Protein AF-A0A818NLX8-F1 (afdb_monomer_lite)

Structure (mmCIF, N/CA/C/O backbone):
data_AF-A0A818NLX8-F1
#
_entry.id   AF-A0A818NLX8-F1
#
loop_
_atom_site.group_PDB
_atom_site.id
_atom_site.type_symbol
_atom_site.label_atom_id
_atom_site.label_alt_id
_atom_site.label_comp_id
_atom_site.label_asym_id
_atom_site.label_entity_id
_atom_site.label_seq_id
_atom_site.pdbx_PDB_ins_code
_atom_site.Cartn_x
_atom_site.Cartn_y
_atom_site.Cartn_z
_atom_site.occupancy
_atom_site.B_iso_or_equiv
_atom_site.auth_seq_id
_atom_site.auth_comp_id
_atom_site.auth_asym_id
_atom_site.auth_atom_id
_atom_site.pdbx_PDB_model_num
ATOM 1 N N . HIS A 1 1 ? 4.005 9.966 18.113 1.00 54.94 1 HIS A N 1
ATOM 2 C CA . HIS A 1 1 ? 4.494 9.014 17.093 1.00 54.94 1 HIS A CA 1
ATOM 3 C C . HIS A 1 1 ? 3.380 8.507 16.153 1.00 54.94 1 HIS A C 1
ATOM 5 O O . HIS A 1 1 ? 3.655 7.683 15.299 1.00 54.94 1 HIS A O 1
ATOM 11 N N . GLU A 1 2 ? 2.144 9.024 16.226 1.00 53.38 2 GLU A N 1
ATOM 12 C CA . GLU A 1 2 ? 1.012 8.559 15.392 1.00 53.38 2 GLU A CA 1
ATOM 13 C C . GLU A 1 2 ? 0.909 9.266 14.028 1.00 53.38 2 GLU A C 1
ATOM 15 O O . GLU A 1 2 ? 0.752 8.609 13.002 1.00 53.38 2 GLU A O 1
ATOM 20 N N . LYS A 1 3 ? 1.115 10.595 13.985 1.00 59.91 3 LYS A N 1
ATOM 21 C CA . LYS A 1 3 ? 1.181 11.378 12.730 1.00 59.91 3 LYS A CA 1
ATOM 22 C C . LYS A 1 3 ? 2.197 10.831 11.720 1.00 59.91 3 LYS A C 1
ATOM 24 O O . LYS A 1 3 ? 1.973 10.923 10.517 1.00 59.91 3 LYS A O 1
ATOM 29 N N . SER A 1 4 ? 3.269 10.201 12.201 1.00 87.56 4 SER A N 1
ATOM 30 C CA . SER A 1 4 ? 4.329 9.686 11.337 1.00 87.56 4 SER A CA 1
ATOM 31 C C . SER A 1 4 ? 3.920 8.471 10.507 1.00 87.56 4 SER A C 1
ATOM 33 O O . SER A 1 4 ? 4.519 8.267 9.458 1.00 87.56 4 SER A O 1
ATOM 35 N N . LEU A 1 5 ? 2.928 7.668 10.920 1.00 93.62 5 LEU A N 1
ATOM 36 C CA . LEU A 1 5 ? 2.508 6.497 10.134 1.00 93.62 5 LEU A CA 1
ATOM 37 C C . LEU A 1 5 ? 1.754 6.921 8.872 1.00 93.62 5 LEU A C 1
ATOM 39 O O . LEU A 1 5 ? 2.104 6.498 7.772 1.00 93.62 5 LEU A O 1
ATOM 43 N N . VAL A 1 6 ? 0.774 7.816 9.026 1.00 95.25 6 VAL A N 1
ATOM 44 C CA . VAL A 1 6 ? -0.016 8.353 7.908 1.00 95.25 6 VAL A CA 1
ATOM 45 C C . VAL A 1 6 ? 0.880 9.139 6.951 1.00 95.25 6 VAL A C 1
ATOM 47 O O . VAL A 1 6 ? 0.830 8.938 5.738 1.00 95.25 6 VAL A O 1
ATOM 50 N N . GLU A 1 7 ? 1.763 9.989 7.480 1.00 95.50 7 GLU A N 1
ATOM 51 C CA . GLU A 1 7 ? 2.741 10.717 6.667 1.00 95.50 7 GLU A CA 1
ATOM 52 C C . GLU A 1 7 ? 3.687 9.766 5.923 1.00 95.50 7 GLU A C 1
ATOM 54 O O . GLU A 1 7 ? 3.912 9.942 4.724 1.00 95.50 7 GLU A O 1
ATOM 59 N N . ALA A 1 8 ? 4.202 8.728 6.589 1.00 96.56 8 ALA A N 1
ATOM 60 C CA . ALA A 1 8 ? 5.077 7.741 5.961 1.00 96.56 8 ALA A CA 1
ATOM 61 C C . ALA A 1 8 ? 4.357 6.930 4.873 1.00 96.56 8 ALA A C 1
ATOM 63 O O . ALA A 1 8 ? 4.957 6.640 3.837 1.00 96.56 8 ALA A O 1
ATOM 64 N N . ALA A 1 9 ? 3.085 6.585 5.075 1.00 97.31 9 ALA A N 1
ATOM 65 C CA . ALA A 1 9 ? 2.271 5.910 4.071 1.00 97.31 9 ALA A CA 1
ATOM 66 C C . ALA A 1 9 ? 2.092 6.788 2.823 1.00 97.31 9 ALA A C 1
ATOM 68 O O . ALA A 1 9 ? 2.330 6.325 1.707 1.00 97.31 9 ALA A O 1
ATOM 69 N N . TRP A 1 10 ? 1.782 8.077 2.996 1.00 96.94 10 TRP A N 1
ATOM 70 C CA . TRP A 1 10 ? 1.708 9.023 1.878 1.00 96.94 10 TRP A CA 1
ATOM 71 C C . TRP A 1 10 ? 3.050 9.214 1.171 1.00 96.94 10 TRP A C 1
ATOM 73 O O . TRP A 1 10 ? 3.086 9.290 -0.056 1.00 96.94 10 TRP A O 1
ATOM 83 N N . GLN A 1 11 ? 4.160 9.264 1.910 1.00 97.81 11 GLN A N 1
ATOM 84 C CA . GLN A 1 11 ? 5.501 9.307 1.319 1.00 97.81 11 GLN A CA 1
ATOM 85 C C . GLN A 1 11 ? 5.793 8.048 0.491 1.00 97.81 11 GLN A C 1
ATOM 87 O O . GLN A 1 11 ? 6.312 8.152 -0.618 1.00 97.81 11 GLN A O 1
ATOM 92 N N . ALA A 1 12 ? 5.408 6.866 0.978 1.00 98.38 12 ALA A N 1
ATOM 93 C CA . ALA A 1 12 ? 5.561 5.616 0.239 1.00 98.38 12 ALA A CA 1
ATOM 94 C C . ALA A 1 12 ? 4.690 5.576 -1.033 1.00 98.38 12 ALA A C 1
ATOM 96 O O . ALA A 1 12 ? 5.169 5.137 -2.076 1.00 98.38 12 ALA A O 1
ATOM 97 N N . LEU A 1 13 ? 3.456 6.094 -0.992 1.00 98.25 13 LEU A N 1
ATOM 98 C CA . LEU A 1 13 ? 2.605 6.226 -2.185 1.00 98.25 13 LEU A CA 1
ATOM 99 C C . LEU A 1 13 ? 3.220 7.169 -3.224 1.00 98.25 13 LEU A C 1
ATOM 101 O O . LEU A 1 13 ? 3.309 6.817 -4.396 1.00 98.25 13 LEU A O 1
ATOM 105 N N . ARG A 1 14 ? 3.714 8.336 -2.796 1.00 98.38 14 ARG A N 1
ATOM 106 C CA . ARG A 1 14 ? 4.400 9.281 -3.693 1.00 98.38 14 ARG A CA 1
ATOM 107 C C . ARG A 1 14 ? 5.664 8.676 -4.298 1.00 98.38 14 ARG A C 1
ATOM 109 O O . ARG A 1 14 ? 5.919 8.873 -5.480 1.00 98.38 14 ARG A O 1
ATOM 116 N N . ALA A 1 15 ? 6.428 7.910 -3.519 1.00 98.44 15 ALA A N 1
ATOM 117 C CA . ALA A 1 15 ? 7.588 7.183 -4.025 1.00 98.44 15 ALA A CA 1
ATOM 118 C C . ALA A 1 15 ? 7.191 6.123 -5.065 1.00 98.44 15 ALA A C 1
ATOM 120 O O . ALA A 1 15 ? 7.897 5.961 -6.058 1.00 98.44 15 ALA A O 1
ATOM 121 N N . ALA A 1 16 ? 6.055 5.439 -4.877 1.00 98.44 16 ALA A N 1
ATOM 122 C CA . ALA A 1 16 ? 5.526 4.517 -5.876 1.00 98.44 16 ALA A CA 1
ATOM 123 C C . ALA A 1 16 ? 5.190 5.239 -7.187 1.00 98.44 16 ALA A C 1
ATOM 125 O O . ALA A 1 16 ? 5.616 4.778 -8.238 1.00 98.44 16 ALA A O 1
ATOM 126 N N . TRP A 1 17 ? 4.512 6.388 -7.121 1.00 98.12 17 TRP A N 1
ATOM 127 C CA . TRP A 1 17 ? 4.191 7.192 -8.306 1.00 98.12 17 TRP A CA 1
ATOM 128 C C . TRP A 1 17 ? 5.444 7.714 -9.014 1.00 98.12 17 TRP A C 1
ATOM 130 O O . TRP A 1 17 ? 5.556 7.585 -10.224 1.00 98.12 17 TRP A O 1
ATOM 140 N N . ALA A 1 18 ? 6.448 8.186 -8.272 1.00 98.56 18 ALA A N 1
ATOM 141 C CA . ALA A 1 18 ? 7.726 8.583 -8.868 1.00 98.56 18 ALA A CA 1
ATOM 142 C C . ALA A 1 18 ? 8.462 7.402 -9.538 1.00 98.56 18 ALA A C 1
ATOM 144 O O . ALA A 1 18 ? 9.149 7.570 -10.549 1.00 98.56 18 ALA A O 1
ATOM 145 N N . CYS A 1 19 ? 8.332 6.190 -8.988 1.00 98.38 19 CYS A N 1
ATOM 146 C CA . CYS A 1 19 ? 8.849 4.980 -9.627 1.00 98.38 19 CYS A CA 1
ATOM 147 C C . CYS A 1 19 ? 8.058 4.622 -10.895 1.00 98.38 19 CYS A C 1
ATOM 149 O O . CYS A 1 19 ? 8.675 4.218 -11.877 1.00 98.38 19 CYS A O 1
ATOM 151 N N . ASP A 1 20 ? 6.734 4.803 -10.893 1.00 97.12 20 ASP A N 1
ATOM 152 C CA . ASP A 1 20 ? 5.879 4.619 -12.074 1.00 97.12 20 ASP A CA 1
ATOM 153 C C . ASP A 1 20 ? 6.319 5.546 -13.211 1.00 97.12 20 ASP A C 1
ATOM 155 O O . ASP A 1 20 ? 6.597 5.081 -14.315 1.00 97.12 20 ASP A O 1
ATOM 159 N N . ASP A 1 21 ? 6.486 6.835 -12.909 1.00 98.31 21 ASP A N 1
ATOM 160 C CA . ASP A 1 21 ? 6.901 7.861 -13.873 1.00 98.31 21 ASP A CA 1
ATOM 161 C C . ASP A 1 21 ? 8.293 7.585 -14.470 1.00 98.31 21 ASP A C 1
ATOM 163 O O . ASP A 1 21 ? 8.596 7.994 -15.590 1.00 98.31 21 ASP A O 1
ATOM 167 N N . SER A 1 22 ? 9.149 6.868 -13.734 1.00 97.88 22 SER A N 1
ATOM 168 C CA . SER A 1 22 ? 10.500 6.485 -14.164 1.00 97.88 22 SER A CA 1
ATOM 169 C C . SER A 1 22 ? 10.602 5.061 -14.724 1.00 97.88 22 SER A C 1
ATOM 171 O O . SER A 1 22 ? 11.711 4.596 -14.992 1.00 97.88 22 SER A O 1
ATOM 173 N N . ASN A 1 23 ? 9.478 4.359 -14.922 1.00 97.25 23 ASN A N 1
ATOM 174 C CA . ASN A 1 23 ? 9.424 2.948 -15.335 1.00 97.25 23 ASN A CA 1
ATOM 175 C C . ASN A 1 23 ? 10.221 1.992 -14.416 1.00 97.25 23 ASN A C 1
ATOM 177 O O . ASN A 1 23 ? 10.654 0.914 -14.832 1.00 97.25 23 ASN A O 1
ATOM 181 N N . ASN A 1 24 ? 10.420 2.358 -13.149 1.00 98.25 24 ASN A N 1
ATOM 182 C CA . ASN A 1 24 ? 11.0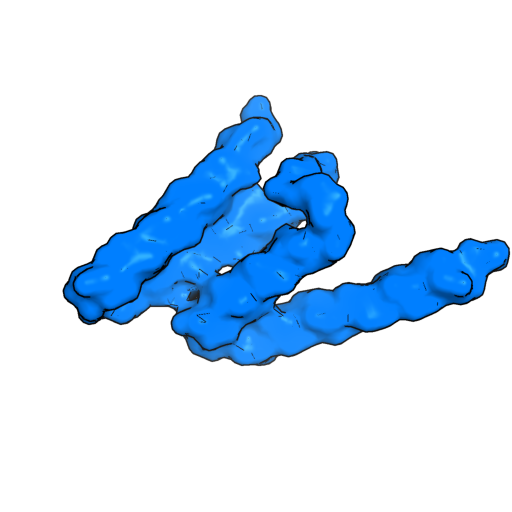83 1.527 -12.149 1.00 98.25 24 ASN A CA 1
ATOM 183 C C . ASN A 1 24 ? 10.068 0.616 -11.444 1.00 98.25 24 ASN A C 1
ATOM 185 O O . ASN A 1 24 ? 9.717 0.833 -10.280 1.00 98.25 24 ASN A O 1
ATOM 189 N N . GLU A 1 25 ? 9.619 -0.435 -12.132 1.00 98.06 25 GLU A N 1
ATOM 190 C CA . GLU A 1 25 ? 8.549 -1.306 -11.624 1.00 98.06 25 GLU A CA 1
ATOM 191 C C . GLU A 1 25 ? 8.894 -1.944 -10.269 1.00 98.06 25 GLU A C 1
ATOM 193 O O . GLU A 1 25 ? 8.074 -1.967 -9.354 1.00 98.06 25 GLU A O 1
ATOM 198 N N . GLN A 1 26 ? 10.137 -2.396 -10.074 1.00 98.19 26 GLN A N 1
ATOM 199 C CA . GLN A 1 26 ? 10.539 -2.993 -8.795 1.00 98.19 26 GLN A CA 1
ATOM 200 C C . GLN A 1 26 ? 10.489 -1.981 -7.641 1.00 98.19 26 GLN A C 1
ATOM 202 O O . GLN A 1 26 ? 10.109 -2.326 -6.519 1.00 98.19 26 GLN A O 1
ATOM 207 N N . GLY A 1 27 ? 10.891 -0.732 -7.898 1.00 98.44 27 GLY A N 1
ATOM 208 C CA . GLY A 1 27 ? 10.776 0.363 -6.937 1.00 98.44 27 GLY A CA 1
ATOM 209 C C . GLY A 1 27 ? 9.321 0.686 -6.613 1.00 98.44 27 GLY A C 1
ATOM 210 O O . GLY A 1 27 ? 8.979 0.850 -5.437 1.00 98.44 27 GLY A O 1
ATOM 211 N N . ALA A 1 28 ? 8.461 0.693 -7.632 1.00 98.44 28 ALA A N 1
ATOM 212 C CA . ALA A 1 28 ? 7.036 0.931 -7.479 1.00 98.44 28 ALA A CA 1
ATOM 213 C C . ALA A 1 28 ? 6.383 -0.160 -6.620 1.00 98.44 28 ALA A C 1
ATOM 215 O O . ALA A 1 28 ? 5.749 0.163 -5.616 1.00 98.44 28 ALA A O 1
ATOM 216 N N . VAL A 1 29 ? 6.629 -1.442 -6.917 1.00 98.62 29 VAL A N 1
ATOM 217 C CA . VAL A 1 29 ? 6.131 -2.584 -6.129 1.00 98.62 29 VAL A CA 1
ATOM 218 C C . VAL A 1 29 ? 6.552 -2.476 -4.664 1.00 98.62 29 VAL A C 1
ATOM 220 O O . VAL A 1 29 ? 5.696 -2.510 -3.778 1.00 98.62 29 VAL A O 1
ATOM 223 N N . ARG A 1 30 ? 7.846 -2.272 -4.376 1.00 98.62 30 ARG A N 1
ATOM 224 C CA . ARG A 1 30 ? 8.327 -2.136 -2.986 1.00 98.62 30 ARG A CA 1
ATOM 225 C C . ARG A 1 30 ? 7.648 -0.981 -2.250 1.00 98.62 30 ARG A C 1
ATOM 227 O O . ARG A 1 30 ? 7.301 -1.115 -1.077 1.00 98.62 30 ARG A O 1
ATOM 234 N N . SER A 1 31 ? 7.454 0.141 -2.935 1.00 98.56 31 SER A N 1
ATOM 235 C CA . SER A 1 31 ? 6.848 1.340 -2.353 1.00 98.56 31 SER A CA 1
ATOM 236 C C . SER A 1 31 ? 5.348 1.154 -2.097 1.00 98.56 31 SER A C 1
ATOM 238 O O . SER A 1 31 ? 4.873 1.507 -1.019 1.00 98.56 31 SER A O 1
ATOM 240 N N . ARG A 1 32 ? 4.619 0.504 -3.017 1.00 98.69 32 ARG A N 1
ATOM 241 C CA . ARG A 1 32 ? 3.202 0.128 -2.854 1.00 98.69 32 ARG A CA 1
ATOM 242 C C . ARG A 1 32 ? 3.004 -0.830 -1.675 1.00 98.69 32 ARG A C 1
ATOM 244 O O . ARG A 1 32 ? 2.142 -0.589 -0.835 1.00 98.69 32 ARG A O 1
ATOM 251 N N . LEU A 1 33 ? 3.840 -1.867 -1.556 1.00 98.69 33 LEU A N 1
ATOM 252 C CA . LEU A 1 33 ? 3.783 -2.811 -0.430 1.00 98.69 33 LEU A CA 1
ATOM 253 C C . LEU A 1 33 ? 4.069 -2.126 0.910 1.00 98.69 33 LEU A C 1
ATOM 255 O O . LEU A 1 33 ? 3.399 -2.402 1.906 1.00 98.69 33 LEU A O 1
ATOM 259 N N . ARG A 1 34 ? 5.035 -1.199 0.938 1.00 98.50 34 ARG A N 1
ATOM 260 C CA . ARG A 1 34 ? 5.324 -0.391 2.128 1.00 98.50 34 ARG A CA 1
ATOM 261 C C . ARG A 1 34 ? 4.152 0.517 2.497 1.00 98.50 34 ARG A C 1
ATOM 263 O O . ARG A 1 34 ? 3.822 0.603 3.675 1.00 98.50 34 ARG A O 1
ATOM 270 N N . ALA A 1 35 ? 3.534 1.176 1.518 1.00 98.31 35 ALA A N 1
ATOM 271 C CA . ALA A 1 35 ? 2.356 2.006 1.744 1.00 98.31 35 ALA A CA 1
ATOM 272 C C . ALA A 1 35 ? 1.203 1.188 2.337 1.00 98.31 35 ALA A C 1
ATOM 274 O O . ALA A 1 35 ? 0.664 1.577 3.368 1.00 98.31 35 ALA A O 1
ATOM 275 N N . ALA A 1 36 ? 0.891 0.030 1.745 1.00 98.38 36 ALA A N 1
ATOM 276 C CA . ALA A 1 36 ? -0.152 -0.865 2.240 1.00 98.38 36 ALA A CA 1
ATOM 277 C C . ALA A 1 36 ? 0.092 -1.278 3.701 1.00 98.38 36 ALA A C 1
ATOM 279 O O . ALA A 1 36 ? -0.806 -1.169 4.531 1.00 98.38 36 ALA A O 1
ATOM 280 N N . LYS A 1 37 ? 1.333 -1.653 4.044 1.00 97.94 37 LYS A N 1
ATOM 281 C CA . LYS A 1 37 ? 1.712 -1.992 5.424 1.00 97.94 37 LYS A CA 1
ATOM 282 C C . LYS A 1 37 ? 1.483 -0.831 6.396 1.00 97.94 37 LYS A C 1
ATOM 284 O O . LYS A 1 37 ? 0.936 -1.033 7.470 1.00 97.94 37 LYS A O 1
ATOM 289 N N . LEU A 1 38 ? 1.904 0.380 6.030 1.00 97.69 38 LEU A N 1
ATOM 290 C CA . LEU A 1 38 ? 1.775 1.554 6.900 1.00 97.69 38 LEU A CA 1
ATOM 291 C C . LEU A 1 38 ? 0.313 1.988 7.082 1.00 97.69 38 LEU A C 1
ATOM 293 O O . LEU A 1 38 ? -0.044 2.469 8.155 1.00 97.69 38 LEU A O 1
ATOM 297 N N . ILE A 1 39 ? -0.534 1.800 6.063 1.00 96.44 39 ILE A N 1
ATOM 298 C CA . ILE A 1 39 ? -1.982 2.018 6.178 1.00 96.44 39 ILE A CA 1
ATOM 299 C C . ILE A 1 39 ? -2.573 1.034 7.191 1.00 96.44 39 ILE A C 1
ATOM 301 O O . ILE A 1 39 ? -3.255 1.459 8.125 1.00 96.44 39 ILE A O 1
ATOM 305 N N . ASP A 1 40 ? -2.256 -0.253 7.063 1.00 95.69 40 ASP A N 1
ATOM 306 C CA . ASP A 1 40 ? -2.735 -1.282 7.985 1.00 95.69 40 ASP A CA 1
ATOM 307 C C . ASP A 1 40 ? -2.258 -1.063 9.433 1.00 95.69 40 ASP A C 1
ATOM 309 O O . ASP A 1 40 ? -3.046 -1.146 10.378 1.00 95.69 40 ASP A O 1
ATOM 313 N N . GLU A 1 41 ? -0.992 -0.675 9.614 1.00 95.44 41 GLU A N 1
ATOM 314 C CA . GLU A 1 41 ? -0.436 -0.295 10.918 1.00 95.44 41 GLU A CA 1
ATOM 315 C C . GLU A 1 41 ? -1.140 0.936 11.504 1.00 95.44 41 GLU A C 1
ATOM 317 O O . GLU A 1 41 ? -1.466 0.944 12.691 1.00 95.44 41 GLU A O 1
ATOM 322 N N . SER A 1 42 ? -1.421 1.963 10.689 1.00 94.38 42 SER A N 1
ATOM 323 C CA . SER A 1 42 ? -2.141 3.157 11.152 1.00 94.38 42 SER A CA 1
ATOM 324 C C . SER A 1 42 ? -3.549 2.813 11.641 1.00 94.38 42 SER A C 1
ATOM 326 O O . SER A 1 42 ? -3.957 3.262 12.712 1.00 94.38 42 SER A O 1
ATOM 328 N N . ARG A 1 43 ? -4.245 1.922 10.926 1.00 91.62 43 ARG A N 1
ATOM 329 C CA . ARG A 1 43 ? -5.573 1.432 11.297 1.00 91.62 43 ARG A CA 1
ATOM 330 C C . ARG A 1 43 ? -5.534 0.588 12.569 1.00 91.62 43 ARG A C 1
ATOM 332 O O . ARG A 1 43 ? -6.360 0.793 13.450 1.00 91.62 43 ARG A O 1
ATOM 339 N N . SER A 1 44 ? -4.555 -0.306 12.700 1.00 92.25 44 SER A N 1
ATOM 340 C CA . SER A 1 44 ? -4.343 -1.110 13.915 1.00 92.25 44 SER A CA 1
ATOM 341 C C . SER A 1 44 ? -4.024 -0.248 15.143 1.00 92.25 44 SER A C 1
ATOM 343 O O . SER A 1 44 ? -4.360 -0.616 16.266 1.00 92.25 44 SER A O 1
ATOM 345 N N . ALA A 1 45 ? -3.413 0.920 14.933 1.00 92.31 45 ALA A N 1
ATOM 346 C CA . ALA A 1 45 ? -3.142 1.915 15.965 1.00 92.31 45 ALA A CA 1
ATOM 347 C C . ALA A 1 45 ? -4.312 2.893 16.216 1.00 92.31 45 ALA A C 1
ATOM 349 O O . ALA A 1 45 ? -4.140 3.845 16.973 1.00 92.31 45 ALA A O 1
ATOM 350 N N . ASN A 1 46 ? -5.485 2.689 15.599 1.00 89.88 46 ASN A N 1
ATOM 351 C CA . ASN A 1 46 ? -6.633 3.611 15.635 1.00 89.88 46 ASN A CA 1
ATOM 352 C C . ASN A 1 46 ? -6.293 5.051 15.201 1.00 89.88 46 ASN A C 1
ATOM 354 O O . ASN A 1 46 ? -6.933 6.011 15.629 1.00 89.88 46 ASN A O 1
ATOM 358 N N . VAL A 1 47 ? -5.288 5.210 14.338 1.00 90.88 47 VAL A N 1
ATOM 359 C CA . VAL A 1 47 ? -4.918 6.500 13.757 1.00 90.88 47 VAL A CA 1
ATOM 360 C C . VAL A 1 47 ? -5.721 6.707 12.481 1.00 90.88 47 VAL A C 1
ATOM 362 O O . VAL A 1 47 ? -5.668 5.900 11.553 1.00 90.88 47 VAL A O 1
ATOM 365 N N . GLU A 1 48 ? -6.458 7.813 12.419 1.00 88.56 48 GLU A N 1
ATOM 366 C CA . GLU A 1 48 ? -7.266 8.155 11.251 1.00 88.56 48 GLU A CA 1
ATOM 367 C C . GLU A 1 48 ? -6.368 8.466 10.039 1.00 88.56 48 GLU A C 1
ATOM 369 O O . GLU A 1 48 ? -5.662 9.475 10.001 1.00 88.56 48 GLU A O 1
ATOM 374 N N . PHE A 1 49 ? -6.401 7.594 9.028 1.00 90.12 49 PHE A N 1
ATOM 375 C CA . PHE A 1 49 ? -5.677 7.796 7.770 1.00 90.12 49 PHE A CA 1
ATOM 376 C C . PHE A 1 49 ? -6.365 8.826 6.856 1.00 90.12 49 PHE A C 1
ATOM 378 O O . PHE A 1 49 ? -5.708 9.599 6.156 1.00 90.12 49 PHE A O 1
ATOM 385 N N . SER A 1 50 ? -7.699 8.839 6.856 1.00 88.81 50 SER A N 1
ATOM 386 C CA . SER A 1 50 ? -8.542 9.773 6.112 1.00 88.81 50 SER A CA 1
ATOM 387 C C . SER A 1 50 ? -9.872 9.960 6.833 1.00 88.81 50 SER A C 1
ATOM 389 O O . SER A 1 50 ? -10.412 9.003 7.379 1.00 88.81 50 SER A O 1
ATOM 391 N N . LYS A 1 51 ? -10.437 11.168 6.737 1.00 87.50 51 LYS A N 1
ATOM 392 C CA . LYS A 1 51 ? -11.787 11.489 7.231 1.00 87.50 51 LYS A CA 1
ATOM 393 C C . LYS A 1 51 ? -12.901 10.789 6.454 1.00 87.50 51 LYS A C 1
ATOM 395 O O . LYS A 1 51 ? -14.044 10.744 6.899 1.00 87.50 51 LYS A O 1
ATOM 400 N N . GLN A 1 52 ? -12.600 10.306 5.250 1.00 88.62 52 GLN A N 1
ATOM 401 C CA . GLN A 1 52 ? -13.563 9.575 4.443 1.00 88.62 52 GLN A CA 1
ATOM 402 C C . GLN A 1 52 ? -13.545 8.100 4.839 1.00 88.62 52 GLN A C 1
ATOM 404 O O . GLN A 1 52 ? -12.549 7.404 4.625 1.00 88.62 52 GLN A O 1
ATOM 409 N N . LEU A 1 53 ? -14.676 7.627 5.364 1.00 85.50 53 LEU A N 1
ATOM 410 C CA . LEU A 1 53 ? -14.857 6.240 5.777 1.00 85.50 53 LEU A CA 1
ATOM 411 C C . LEU A 1 53 ? -14.501 5.272 4.638 1.00 85.50 53 LEU A C 1
ATOM 413 O O . LEU A 1 53 ? -15.016 5.380 3.526 1.00 85.50 53 LEU A O 1
ATOM 417 N N . GLY A 1 54 ? -13.612 4.322 4.931 1.00 87.19 54 GLY A N 1
ATOM 418 C CA . GLY A 1 54 ? -13.188 3.275 4.001 1.00 87.19 54 GLY A CA 1
ATOM 419 C C . GLY A 1 54 ? -12.183 3.710 2.931 1.00 87.19 54 GLY A C 1
ATOM 420 O O . GLY A 1 54 ? -11.721 2.853 2.177 1.00 87.19 54 GLY A O 1
ATOM 421 N N . LEU A 1 55 ? -11.805 4.995 2.855 1.00 91.19 55 LEU A N 1
ATOM 422 C CA . LEU A 1 55 ? -10.823 5.459 1.869 1.00 91.19 55 LEU A CA 1
ATOM 423 C C . LEU A 1 55 ? -9.445 4.818 2.084 1.00 91.19 55 LEU A C 1
ATOM 425 O O . LEU A 1 55 ? -8.771 4.480 1.115 1.00 91.19 55 LEU A O 1
ATOM 429 N N . ASP A 1 56 ? -9.049 4.622 3.339 1.00 93.50 56 ASP A N 1
ATOM 430 C CA . ASP A 1 56 ? -7.817 3.933 3.731 1.00 93.50 56 ASP A CA 1
ATOM 431 C C . ASP A 1 56 ? -7.726 2.535 3.097 1.00 93.50 56 ASP A C 1
ATOM 433 O O . ASP A 1 56 ? -6.752 2.216 2.417 1.00 93.50 56 ASP A O 1
ATOM 437 N N . ARG A 1 57 ? -8.795 1.742 3.217 1.00 94.25 57 ARG A N 1
ATOM 438 C CA . ARG A 1 57 ? -8.895 0.398 2.639 1.00 94.25 57 ARG A CA 1
ATOM 439 C C . ARG A 1 57 ? -8.937 0.423 1.115 1.00 94.25 57 ARG A C 1
ATOM 441 O O . ARG A 1 57 ? -8.353 -0.454 0.491 1.00 94.25 57 ARG A O 1
ATOM 448 N N . CYS A 1 58 ? -9.599 1.406 0.501 1.00 95.12 58 CYS A N 1
ATOM 449 C CA . CYS A 1 58 ? -9.600 1.556 -0.958 1.00 95.12 58 CYS A CA 1
ATOM 450 C C . CYS A 1 58 ? -8.190 1.835 -1.498 1.00 95.12 58 CYS A C 1
ATOM 452 O O . CYS A 1 58 ? -7.775 1.225 -2.483 1.00 95.12 58 CYS A O 1
ATOM 454 N N . ILE A 1 59 ? -7.445 2.728 -0.839 1.00 96.56 59 ILE A N 1
ATOM 455 C CA . ILE A 1 59 ? -6.066 3.066 -1.214 1.00 96.56 59 ILE A CA 1
ATOM 456 C C . ILE A 1 59 ? -5.141 1.864 -1.001 1.00 96.56 59 ILE A C 1
ATOM 458 O O . ILE A 1 59 ? -4.331 1.545 -1.869 1.00 96.56 59 ILE A O 1
ATOM 462 N N . GLU A 1 60 ? -5.276 1.170 0.126 1.00 97.44 60 GLU A N 1
ATOM 463 C CA . GLU A 1 60 ? -4.509 -0.040 0.417 1.00 97.44 60 GLU A CA 1
ATOM 464 C C . GLU A 1 60 ? -4.804 -1.163 -0.586 1.00 97.44 60 GLU A C 1
ATOM 466 O O . GLU A 1 60 ? -3.872 -1.777 -1.107 1.00 97.44 60 GLU A O 1
ATOM 471 N N . ALA A 1 61 ? -6.076 -1.396 -0.921 1.00 97.75 61 ALA A N 1
ATOM 472 C CA . ALA A 1 61 ? -6.472 -2.388 -1.913 1.00 97.75 61 ALA A CA 1
ATOM 473 C C . ALA A 1 61 ? -5.903 -2.065 -3.301 1.00 97.75 61 ALA A C 1
ATOM 475 O O . ALA A 1 61 ? -5.413 -2.971 -3.978 1.00 97.75 61 ALA A O 1
ATOM 476 N N . ASP A 1 62 ? -5.917 -0.796 -3.728 1.00 97.94 62 ASP A N 1
ATOM 477 C CA . ASP A 1 62 ? -5.295 -0.403 -4.996 1.00 97.94 62 ASP A CA 1
ATOM 478 C C . ASP A 1 62 ? -3.773 -0.597 -4.967 1.00 97.94 62 ASP A C 1
ATOM 480 O O . ASP A 1 62 ? -3.215 -1.171 -5.905 1.00 97.94 62 ASP A O 1
ATOM 484 N N . ALA A 1 63 ? -3.104 -0.212 -3.876 1.00 98.31 63 ALA A N 1
ATOM 485 C CA . ALA A 1 63 ? -1.667 -0.420 -3.718 1.00 98.31 63 ALA A CA 1
ATOM 486 C C . ALA A 1 63 ? -1.298 -1.911 -3.799 1.00 98.31 63 ALA A C 1
ATOM 488 O O . ALA A 1 63 ? -0.385 -2.277 -4.542 1.00 98.31 63 ALA A O 1
ATOM 489 N N . LEU A 1 64 ? -2.039 -2.778 -3.100 1.00 98.50 64 LEU A N 1
ATOM 490 C CA . LEU A 1 64 ? -1.866 -4.232 -3.147 1.00 98.50 64 LEU A CA 1
ATOM 491 C C . LEU A 1 64 ? -2.117 -4.783 -4.554 1.00 98.50 64 LEU A C 1
ATOM 49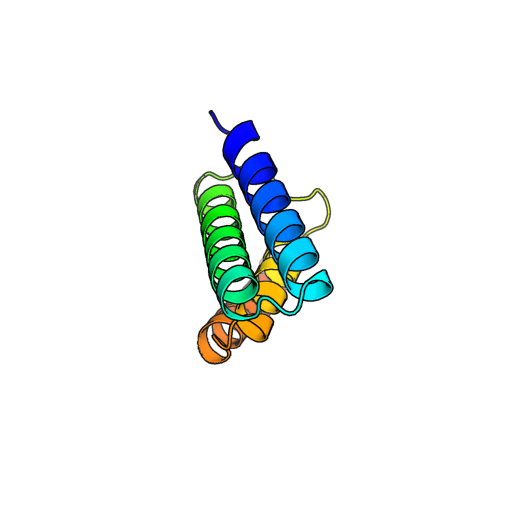3 O O . LEU A 1 64 ? -1.285 -5.518 -5.084 1.00 98.50 64 LEU A O 1
ATOM 497 N N . ARG A 1 65 ? -3.213 -4.378 -5.205 1.00 98.25 65 ARG A N 1
ATOM 498 C CA . ARG A 1 65 ? -3.547 -4.804 -6.571 1.00 98.25 65 ARG A CA 1
ATOM 499 C C . ARG A 1 65 ? -2.448 -4.419 -7.560 1.00 98.25 65 ARG A C 1
ATOM 501 O O . ARG A 1 65 ? -2.011 -5.261 -8.335 1.00 98.25 65 ARG A O 1
ATOM 508 N N . ARG A 1 66 ? -1.963 -3.175 -7.518 1.00 97.81 66 ARG A N 1
ATOM 509 C CA . ARG A 1 66 ? -0.873 -2.697 -8.385 1.00 97.81 66 ARG A CA 1
ATOM 510 C C . ARG A 1 66 ? 0.477 -3.325 -8.035 1.00 97.81 66 ARG A C 1
ATOM 512 O O . ARG A 1 66 ? 1.370 -3.317 -8.868 1.00 97.81 66 ARG A O 1
ATOM 519 N N . ALA A 1 67 ? 0.652 -3.867 -6.833 1.00 98.19 67 ALA A N 1
ATOM 520 C CA . ALA A 1 67 ? 1.833 -4.642 -6.457 1.00 98.19 67 ALA A CA 1
ATOM 521 C C . ALA A 1 67 ? 1.747 -6.134 -6.846 1.00 98.19 67 ALA A C 1
ATOM 523 O O . ALA A 1 67 ? 2.705 -6.865 -6.616 1.00 98.19 67 ALA A O 1
ATOM 524 N N . GLY A 1 68 ? 0.625 -6.592 -7.418 1.00 98.00 68 GLY A N 1
ATOM 525 C CA . GLY A 1 68 ? 0.388 -8.000 -7.764 1.00 98.00 68 GLY A CA 1
ATOM 526 C C . GLY A 1 68 ? -0.191 -8.853 -6.626 1.00 98.00 68 GLY A C 1
ATOM 527 O O . GLY A 1 68 ? -0.452 -10.039 -6.816 1.00 98.00 68 GLY A O 1
ATOM 528 N N . GLU A 1 69 ? -0.469 -8.264 -5.462 1.00 98.06 69 GLU A N 1
ATOM 529 C CA . GLU A 1 69 ? -1.029 -8.927 -4.275 1.00 98.06 69 GLU A CA 1
ATOM 530 C C . GLU A 1 69 ? -2.565 -9.044 -4.361 1.00 98.06 69 GLU A C 1
ATOM 532 O O . GLU A 1 69 ? -3.308 -8.595 -3.483 1.00 98.06 69 GLU A O 1
ATOM 537 N N . HIS A 1 70 ? -3.070 -9.626 -5.452 1.00 97.12 70 HIS A N 1
ATOM 538 C CA . HIS A 1 70 ? -4.501 -9.622 -5.779 1.00 97.12 70 HIS A CA 1
ATOM 539 C C . HIS A 1 70 ? -5.383 -10.279 -4.710 1.00 97.12 70 HIS A C 1
ATOM 541 O O . HIS A 1 70 ? -6.468 -9.776 -4.420 1.00 97.12 70 HIS A O 1
ATOM 547 N N . GLN A 1 71 ? -4.924 -11.383 -4.112 1.00 97.19 71 GLN A N 1
ATOM 548 C CA . GLN A 1 71 ? -5.698 -12.0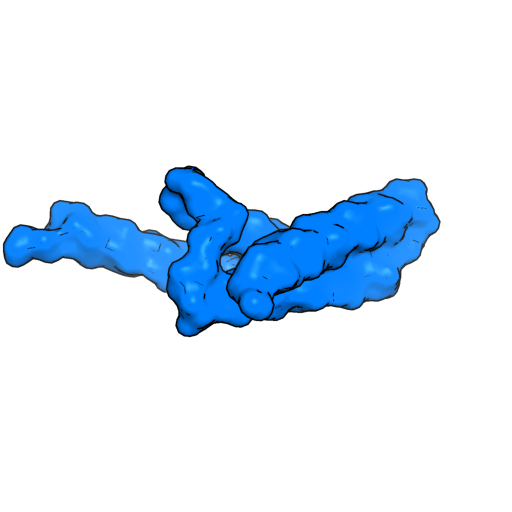88 -3.090 1.00 97.19 71 GLN A CA 1
ATOM 549 C C . GLN A 1 71 ? -5.852 -11.235 -1.827 1.00 97.19 71 GLN A C 1
ATOM 551 O O . GLN A 1 71 ? -6.965 -11.051 -1.350 1.00 97.19 71 GLN A O 1
ATOM 556 N N . ARG A 1 72 ? -4.766 -10.608 -1.358 1.00 97.12 72 ARG A N 1
ATOM 557 C CA . ARG A 1 72 ? -4.803 -9.714 -0.191 1.00 97.12 72 ARG A CA 1
ATOM 558 C C . ARG A 1 72 ? -5.696 -8.498 -0.428 1.00 97.12 72 ARG A C 1
ATOM 560 O O . ARG A 1 72 ? -6.445 -8.112 0.462 1.00 97.12 72 ARG A O 1
ATOM 567 N N . ALA A 1 73 ? -5.653 -7.919 -1.631 1.00 96.88 73 ALA A N 1
ATOM 568 C CA . ALA A 1 73 ? -6.547 -6.823 -2.004 1.00 96.88 73 ALA A CA 1
ATOM 569 C C . ALA A 1 73 ? -8.025 -7.251 -1.955 1.00 96.88 73 ALA A C 1
ATOM 571 O O . ALA A 1 73 ? -8.875 -6.510 -1.464 1.00 96.88 73 ALA A O 1
ATOM 572 N N . LYS A 1 74 ? -8.332 -8.460 -2.442 1.00 95.00 74 LYS A N 1
ATOM 573 C CA . LYS A 1 74 ? -9.684 -9.026 -2.405 1.00 95.00 74 LYS A CA 1
ATOM 574 C C . LYS A 1 74 ? -10.159 -9.260 -0.972 1.00 95.00 74 LYS A C 1
ATOM 576 O O . LYS A 1 74 ? -11.253 -8.812 -0.637 1.00 95.00 74 LYS A O 1
ATOM 581 N N . ASP A 1 75 ? -9.343 -9.905 -0.142 1.00 94.62 75 ASP A N 1
ATOM 582 C CA . ASP A 1 75 ? -9.682 -10.209 1.252 1.00 94.62 75 ASP A CA 1
ATOM 583 C C . ASP A 1 75 ? -9.986 -8.914 2.025 1.00 94.62 75 ASP A C 1
ATOM 585 O O . ASP A 1 75 ? -11.027 -8.797 2.676 1.00 94.62 75 ASP A O 1
ATOM 589 N N . LEU A 1 76 ? -9.144 -7.885 1.855 1.00 93.62 76 LEU A N 1
ATOM 590 C CA . LEU A 1 76 ? -9.328 -6.566 2.467 1.00 93.62 76 LEU A CA 1
ATOM 591 C C . LEU A 1 76 ? -10.687 -5.932 2.120 1.00 93.62 76 LEU A C 1
ATOM 593 O O . LEU A 1 76 ? -11.366 -5.386 2.995 1.00 93.62 76 LEU A O 1
ATOM 597 N N . LEU A 1 77 ? -11.103 -6.009 0.853 1.00 90.19 77 LEU A N 1
ATOM 598 C CA . LEU A 1 77 ? -12.374 -5.441 0.393 1.00 90.19 77 LEU A CA 1
ATOM 599 C C . LEU A 1 77 ? -13.587 -6.280 0.816 1.00 90.19 77 LEU A C 1
ATOM 601 O O . LEU A 1 77 ? -14.640 -5.721 1.125 1.00 90.19 77 LEU A O 1
ATOM 605 N N . GLN A 1 78 ? -13.458 -7.605 0.887 1.00 89.44 78 GLN A N 1
ATOM 606 C CA . GLN A 1 78 ? -14.535 -8.474 1.372 1.00 89.44 78 GLN A CA 1
ATOM 607 C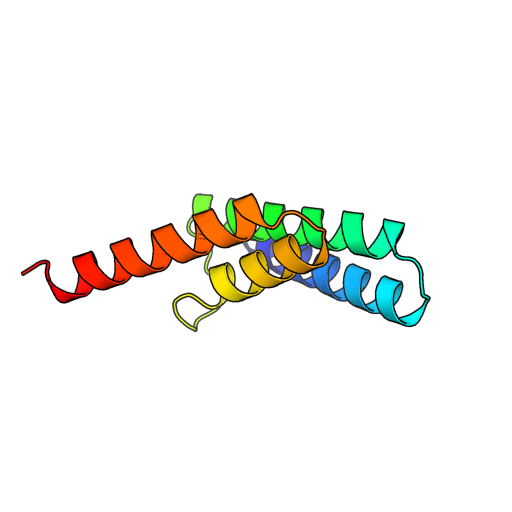 C . GLN A 1 78 ? -14.836 -8.222 2.854 1.00 89.44 78 GLN A C 1
ATOM 609 O O . GLN A 1 78 ? -16.003 -8.118 3.237 1.00 89.44 78 GLN A O 1
ATOM 614 N N . HIS A 1 79 ? -13.806 -8.006 3.676 1.00 77.00 79 HIS A N 1
ATOM 615 C CA . HIS A 1 79 ? -13.988 -7.603 5.073 1.00 77.00 79 HIS A CA 1
ATOM 616 C C . HIS A 1 79 ? -14.671 -6.233 5.221 1.00 77.00 79 HIS A C 1
ATOM 618 O O . HIS A 1 79 ? -15.364 -5.995 6.212 1.00 77.00 79 HIS A O 1
ATOM 624 N N . MET A 1 80 ? -14.533 -5.331 4.242 1.00 72.38 80 MET A N 1
ATOM 625 C CA . MET A 1 80 ? -15.253 -4.054 4.243 1.00 72.38 80 MET A CA 1
ATOM 626 C C . MET A 1 80 ? -16.762 -4.244 4.030 1.00 72.38 80 MET A C 1
ATOM 628 O O . MET A 1 80 ? -17.545 -3.648 4.769 1.00 72.38 80 MET A O 1
ATOM 632 N N . GLN A 1 81 ? -17.175 -5.076 3.065 1.00 61.66 81 GLN A N 1
ATOM 633 C CA . GLN A 1 81 ? -18.599 -5.335 2.798 1.00 61.66 81 GLN A CA 1
ATOM 634 C C . GL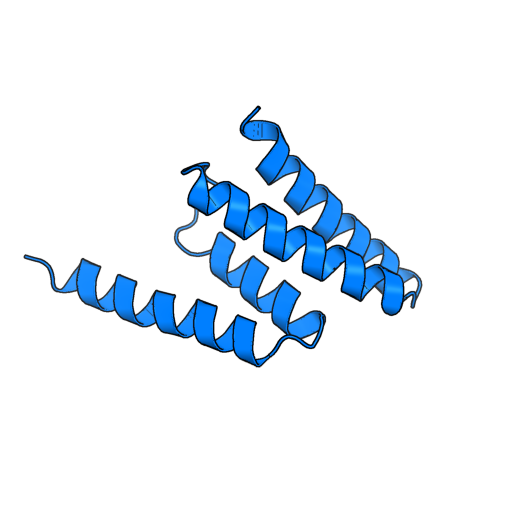N A 1 81 ? -19.312 -5.934 4.013 1.00 61.66 81 GLN A C 1
ATOM 636 O O . GLN A 1 81 ? -20.420 -5.513 4.339 1.00 61.66 81 GLN A O 1
ATOM 641 N N . VAL A 1 82 ? -18.656 -6.866 4.711 1.00 62.31 82 VAL A N 1
ATOM 642 C CA . VAL A 1 82 ? -19.213 -7.499 5.915 1.00 62.31 82 VAL A CA 1
ATOM 643 C C . VAL A 1 82 ? -19.372 -6.484 7.047 1.00 62.31 82 VAL A C 1
ATOM 645 O O . VAL A 1 82 ? -20.437 -6.412 7.650 1.00 62.31 82 VAL A O 1
ATOM 648 N N . ASN A 1 83 ? -18.363 -5.647 7.301 1.00 60.31 83 ASN A N 1
ATOM 649 C CA . ASN A 1 83 ? -18.441 -4.639 8.362 1.00 60.31 83 ASN A CA 1
ATOM 650 C C . ASN A 1 83 ? -19.482 -3.550 8.072 1.00 60.31 83 ASN A C 1
ATOM 652 O O . ASN A 1 83 ? -20.167 -3.111 8.990 1.00 60.31 83 ASN A O 1
ATOM 656 N N . PHE A 1 84 ? -19.630 -3.133 6.811 1.00 62.69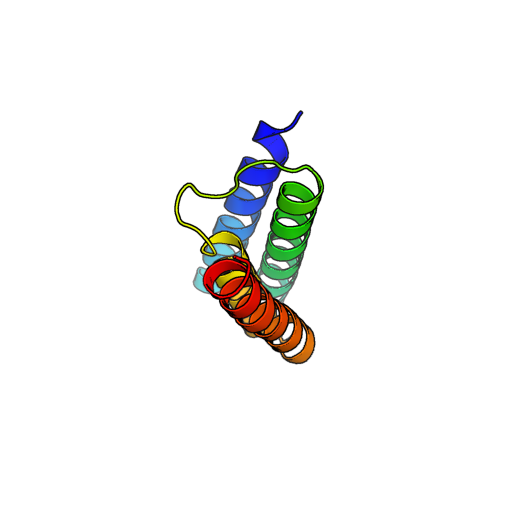 84 PHE A N 1
ATOM 657 C CA . PHE A 1 84 ? -20.674 -2.185 6.427 1.00 62.69 84 PHE A CA 1
ATOM 658 C C . PHE A 1 84 ? -22.067 -2.795 6.606 1.00 62.69 84 PHE A C 1
ATOM 660 O O . PHE A 1 84 ? -22.945 -2.149 7.167 1.00 62.69 84 PHE A O 1
ATOM 667 N N . TYR A 1 85 ? -22.251 -4.055 6.199 1.00 61.44 85 TYR A N 1
ATOM 668 C CA . TYR A 1 85 ? -23.507 -4.776 6.390 1.00 61.44 85 TYR A CA 1
ATOM 669 C C . TYR A 1 85 ? -23.844 -4.985 7.873 1.00 61.44 85 TYR A C 1
ATOM 671 O O . TYR A 1 85 ? -24.996 -4.827 8.252 1.00 61.44 85 TYR A O 1
ATOM 679 N N . ILE A 1 86 ? -22.869 -5.291 8.732 1.00 64.50 86 ILE A N 1
ATOM 680 C CA . ILE A 1 86 ? -23.113 -5.393 10.178 1.00 64.50 86 ILE A CA 1
ATOM 681 C C . ILE A 1 86 ? -23.484 -4.023 10.752 1.00 64.50 86 ILE A C 1
ATOM 683 O O . ILE A 1 86 ? -24.489 -3.931 11.436 1.00 64.50 86 ILE A O 1
ATOM 687 N N . TYR A 1 87 ? -22.745 -2.960 10.426 1.00 61.59 87 TYR A N 1
ATOM 688 C CA . TYR A 1 87 ? -22.989 -1.617 10.969 1.00 61.59 87 TYR A CA 1
ATOM 689 C C . TYR A 1 87 ? -24.384 -1.062 10.643 1.00 61.59 87 TYR A C 1
ATOM 691 O O . TYR A 1 87 ? -24.983 -0.388 11.472 1.00 61.59 87 TYR A O 1
ATOM 699 N N . ILE A 1 88 ? -24.918 -1.344 9.450 1.00 69.25 88 ILE A N 1
ATOM 700 C CA . ILE A 1 88 ? -26.275 -0.911 9.072 1.00 69.25 88 ILE A CA 1
ATOM 701 C C . ILE A 1 88 ? -27.388 -1.804 9.650 1.00 69.25 88 ILE A C 1
ATOM 703 O O . ILE A 1 88 ? -28.543 -1.399 9.603 1.00 69.25 88 ILE A O 1
ATOM 707 N N . ASN A 1 89 ? -27.069 -3.015 10.127 1.00 65.19 89 ASN A N 1
ATOM 708 C CA . ASN A 1 89 ? -28.043 -3.994 10.638 1.00 65.19 89 ASN A CA 1
ATOM 709 C C . ASN A 1 89 ? -27.866 -4.299 12.138 1.00 65.19 89 ASN A C 1
ATOM 711 O O . ASN A 1 89 ? -28.547 -5.175 12.669 1.00 65.19 89 ASN A O 1
ATOM 715 N N . SER A 1 90 ? -26.930 -3.636 12.815 1.00 59.81 90 SER A N 1
ATOM 716 C CA . SER A 1 90 ? -26.737 -3.726 14.258 1.00 59.81 90 SER A CA 1
ATOM 717 C C . SER A 1 90 ? -27.579 -2.651 14.944 1.00 59.81 90 SER A C 1
ATOM 719 O O . SER A 1 90 ? -27.046 -1.603 15.312 1.00 59.81 90 SER A O 1
ATOM 721 N N . ASP A 1 91 ? -28.882 -2.911 15.047 1.00 49.59 91 ASP A N 1
ATOM 722 C CA . ASP A 1 91 ? -29.765 -2.283 16.040 1.00 49.59 91 ASP A CA 1
ATOM 723 C C . ASP A 1 91 ? -29.619 -2.995 17.398 1.00 49.59 91 ASP A C 1
ATOM 725 O O . ASP A 1 91 ? -29.588 -4.252 17.413 1.00 49.59 91 ASP A O 1
#

Secondary structure (DSSP, 8-state):
--HHHHHHHHHHHHHHHHHHHTT-HHHHHHHHHHHHHHHHHHHHTT--S-SSTTHHHHHHHHHHHHTT-HHHHHHHHHHHHHHHHHHHH--

Sequence (91 aa):
HEKSLVEAAWQALRAAWACDDSNNEQGAVRSRLRAAKLIDESRSANVEFSKQLGLDRCIEADALRRAGEHQRAKDLLQHMQVNFYIYINSD

pLDDT: mean 89.74, std 13.39, range [49.59, 98.69]

Radius of gyration: 14.01 Å; chains: 1; bounding box: 41×24×32 Å

Foldseek 3Di:
DLVVLLVLLVVLCVQLVVCVVVVVLVSNLVSLVSSLVSLVVSVVVVHDSDPDPCVSLVSSLVSCVSNVVNVVSVVSVVVVVVVVVCVVVVD